Protein AF-A0A949ZM37-F1 (afdb_monomer_lite)

Radius of gyration: 21.89 Å; chains: 1; bounding box: 60×38×46 Å

pLDDT: mean 75.16, std 20.1, range [34.91, 97.81]

Structure (mmCIF, N/CA/C/O backbone):
data_AF-A0A949ZM37-F1
#
_entry.id   AF-A0A949ZM37-F1
#
loop_
_atom_site.group_PDB
_atom_site.id
_atom_site.type_symbol
_atom_site.label_atom_id
_atom_site.label_alt_id
_atom_site.label_comp_id
_atom_site.label_asym_id
_atom_site.label_entity_id
_atom_site.label_seq_id
_atom_site.pdbx_PDB_ins_code
_atom_site.Cartn_x
_atom_site.Cartn_y
_atom_site.Cartn_z
_atom_site.occupancy
_atom_site.B_iso_or_equiv
_atom_site.auth_seq_id
_atom_site.auth_comp_id
_atom_site.auth_asym_id
_atom_site.auth_atom_id
_atom_site.pdbx_PDB_model_num
ATOM 1 N N . MET A 1 1 ? 41.691 -1.500 16.049 1.00 45.03 1 MET A N 1
ATOM 2 C CA . MET A 1 1 ? 40.655 -1.442 17.100 1.00 45.03 1 MET A CA 1
ATOM 3 C C . MET A 1 1 ? 39.467 -2.230 16.579 1.00 45.03 1 MET A C 1
ATOM 5 O O . MET A 1 1 ? 38.836 -1.785 15.634 1.00 45.03 1 MET A O 1
ATOM 9 N N . THR A 1 2 ? 39.267 -3.454 17.059 1.00 44.00 2 THR A N 1
ATOM 10 C CA . THR A 1 2 ? 38.185 -4.349 16.618 1.00 44.00 2 THR A CA 1
ATOM 11 C C . THR A 1 2 ? 36.980 -4.172 17.536 1.00 44.00 2 THR A C 1
ATOM 13 O O . THR A 1 2 ? 37.144 -4.187 18.755 1.00 44.00 2 THR A O 1
ATOM 16 N N . ASN A 1 3 ? 35.795 -3.984 16.958 1.00 34.91 3 ASN A N 1
ATOM 17 C CA . ASN A 1 3 ? 34.543 -3.859 17.705 1.00 34.91 3 ASN A CA 1
ATOM 18 C C . ASN A 1 3 ? 34.213 -5.198 18.400 1.00 34.91 3 ASN A C 1
ATOM 20 O O . ASN A 1 3 ? 34.408 -6.246 17.777 1.00 34.91 3 ASN A O 1
ATOM 24 N N . PRO A 1 4 ? 33.738 -5.208 19.659 1.00 43.81 4 PRO A N 1
ATOM 25 C CA . PRO A 1 4 ? 33.317 -6.442 20.315 1.00 43.81 4 PRO A CA 1
ATOM 26 C C . PRO A 1 4 ? 32.015 -6.985 19.690 1.00 43.81 4 PRO A C 1
ATOM 28 O O . PRO 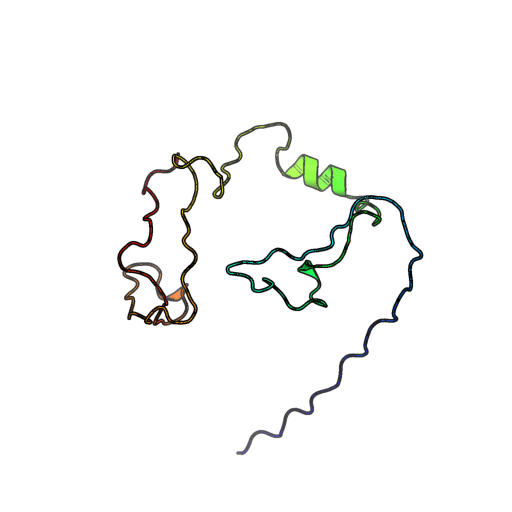A 1 4 ? 31.241 -6.214 19.117 1.00 43.81 4 PRO A O 1
ATOM 31 N N . PRO A 1 5 ? 31.753 -8.302 19.786 1.00 49.56 5 PRO A N 1
ATOM 32 C CA . PRO A 1 5 ? 30.535 -8.900 19.255 1.00 49.56 5 PRO A CA 1
ATOM 33 C C . PRO A 1 5 ? 29.314 -8.474 20.082 1.00 49.56 5 PRO A C 1
ATOM 35 O O . PRO A 1 5 ? 29.349 -8.475 21.313 1.00 49.56 5 PRO A O 1
ATOM 38 N N . VAL A 1 6 ? 28.221 -8.138 19.395 1.00 52.59 6 VAL A N 1
ATOM 39 C CA . VAL A 1 6 ? 26.914 -7.897 20.017 1.00 52.59 6 VAL A CA 1
ATOM 40 C C . VAL A 1 6 ? 26.341 -9.245 20.454 1.00 52.59 6 VAL A C 1
ATOM 42 O O . VAL A 1 6 ? 26.094 -10.121 19.627 1.00 52.59 6 VAL A O 1
ATOM 45 N N . VAL A 1 7 ? 26.143 -9.424 21.759 1.00 44.28 7 VAL A N 1
ATOM 46 C CA . VAL A 1 7 ? 25.413 -10.567 22.318 1.00 44.28 7 VAL A CA 1
ATOM 47 C C . VAL A 1 7 ? 23.923 -10.320 22.092 1.00 44.28 7 VAL A C 1
ATOM 49 O O . VAL A 1 7 ? 23.360 -9.386 22.656 1.00 44.28 7 VAL A O 1
ATOM 52 N N . ALA A 1 8 ? 23.283 -11.143 21.262 1.00 44.81 8 ALA A N 1
ATOM 53 C CA . ALA A 1 8 ? 21.836 -11.120 21.095 1.00 44.81 8 ALA A CA 1
ATOM 54 C C . ALA A 1 8 ? 21.168 -11.649 22.375 1.00 44.81 8 ALA A C 1
ATOM 56 O O . ALA A 1 8 ? 21.245 -12.837 22.684 1.00 44.81 8 ALA A O 1
ATOM 57 N N . THR A 1 9 ? 20.523 -10.770 23.139 1.00 39.34 9 THR A N 1
ATOM 58 C CA . THR A 1 9 ? 19.632 -11.172 24.230 1.00 39.34 9 THR A CA 1
ATOM 59 C C . THR A 1 9 ? 18.300 -11.605 23.628 1.00 39.34 9 THR A C 1
ATOM 61 O O . THR A 1 9 ? 17.617 -10.797 23.000 1.00 39.34 9 THR A O 1
ATOM 64 N N . SER A 1 10 ? 17.928 -12.873 23.794 1.00 40.78 10 SER A N 1
ATOM 65 C CA . SER A 1 10 ? 16.618 -13.382 23.385 1.00 40.78 10 SER A CA 1
ATOM 66 C C . SER A 1 10 ? 15.507 -12.660 24.151 1.00 40.78 10 SER A C 1
ATOM 68 O O . SER A 1 10 ? 15.474 -12.716 25.382 1.00 40.78 10 SER A O 1
ATOM 70 N N . SER A 1 11 ? 14.605 -12.001 23.425 1.00 49.94 11 SER A N 1
ATOM 71 C CA . SER A 1 11 ? 13.374 -11.438 23.986 1.00 49.94 11 SER A CA 1
ATOM 72 C C . SER A 1 11 ? 12.474 -12.576 24.497 1.00 49.94 11 SER A C 1
ATOM 74 O O . SER A 1 11 ? 12.348 -13.584 23.795 1.00 49.94 11 SER A O 1
ATOM 76 N N . PRO A 1 12 ? 11.875 -12.484 25.698 1.00 39.69 12 PRO A N 1
ATOM 77 C CA . PRO A 1 12 ? 10.983 -13.527 26.192 1.00 39.69 12 PRO A CA 1
ATOM 78 C C . PRO A 1 12 ? 9.695 -13.580 25.358 1.00 39.69 12 PRO A C 1
ATOM 80 O O . PRO A 1 12 ? 9.062 -12.552 25.121 1.00 39.69 12 PRO A O 1
ATOM 83 N N . SER A 1 13 ? 9.294 -14.783 24.934 1.00 38.00 13 SER A N 1
ATOM 84 C CA . SER A 1 13 ? 7.991 -14.999 24.296 1.00 38.00 13 SER A CA 1
ATOM 85 C C . SER A 1 13 ? 6.856 -14.642 25.264 1.00 38.00 13 SER A C 1
ATOM 87 O O . SER A 1 13 ? 6.892 -15.081 26.419 1.00 38.00 13 SER A O 1
ATOM 89 N N . PRO A 1 14 ? 5.835 -13.888 24.819 1.00 42.12 14 PRO A N 1
ATOM 90 C CA . PRO A 1 14 ? 4.638 -13.663 25.616 1.00 42.12 14 PRO A CA 1
ATOM 91 C C . PRO A 1 14 ? 3.874 -14.984 25.835 1.00 42.12 14 PRO A C 1
ATOM 93 O O . PRO A 1 14 ? 3.989 -15.913 25.029 1.00 42.12 14 PRO A O 1
ATOM 96 N N . PRO A 1 15 ? 3.111 -15.106 26.936 1.00 37.66 15 PRO A N 1
ATOM 97 C CA . PRO A 1 15 ? 2.351 -16.313 27.227 1.00 37.66 15 PRO A CA 1
ATOM 98 C C . PRO A 1 15 ? 1.228 -16.515 26.202 1.00 37.66 15 PRO A C 1
ATOM 100 O O . PRO A 1 15 ? 0.505 -15.581 25.864 1.00 37.66 15 PRO A O 1
ATOM 103 N N . LEU A 1 16 ? 1.059 -17.758 25.745 1.00 37.78 16 LEU A N 1
ATOM 104 C CA . LEU A 1 16 ? -0.058 -18.164 24.893 1.00 37.78 16 LEU A CA 1
ATOM 105 C C . LEU A 1 16 ? -1.362 -18.119 25.701 1.00 37.78 16 LEU A C 1
ATOM 107 O O . LEU A 1 16 ? -1.562 -18.934 26.603 1.00 37.78 16 LEU A O 1
ATOM 111 N N . ILE A 1 17 ? -2.259 -17.191 25.370 1.00 39.75 17 ILE A N 1
ATOM 112 C CA . ILE A 1 17 ? -3.643 -17.227 25.848 1.00 39.75 17 ILE A CA 1
ATOM 113 C C . ILE A 1 17 ? -4.428 -18.144 24.905 1.00 39.75 17 ILE A C 1
ATOM 115 O O . ILE A 1 17 ? -4.628 -17.829 23.737 1.00 39.75 17 ILE A O 1
ATOM 119 N N . VAL A 1 18 ? -4.860 -19.301 25.409 1.00 38.56 18 VAL A N 1
ATOM 120 C CA . VAL A 1 18 ? -5.763 -20.202 24.680 1.00 38.56 18 VAL A CA 1
ATOM 121 C C . VAL A 1 18 ? -7.196 -19.723 24.912 1.00 38.56 18 VAL A C 1
ATOM 123 O O . VAL A 1 18 ? -7.769 -19.980 25.971 1.00 38.56 18 VAL A O 1
ATOM 126 N N . LEU A 1 19 ? -7.763 -19.008 23.939 1.00 41.38 19 LEU A N 1
ATOM 127 C CA . LEU A 1 19 ? -9.184 -18.651 23.924 1.00 41.38 19 LEU A CA 1
ATOM 128 C C . LEU A 1 19 ? -9.998 -19.785 23.278 1.00 41.38 19 LEU A C 1
ATOM 130 O O . LEU A 1 19 ? -9.555 -20.421 22.321 1.00 41.38 19 LEU A O 1
ATOM 134 N N . GLY A 1 20 ? -11.158 -20.088 23.866 1.00 42.34 20 GLY A N 1
ATOM 135 C CA . GLY A 1 20 ? -12.084 -21.117 23.385 1.00 42.34 20 GLY A CA 1
ATOM 136 C C . GLY A 1 20 ? -12.739 -20.757 22.041 1.00 42.34 20 GLY A C 1
ATOM 137 O O . GLY A 1 20 ? -12.522 -19.669 21.518 1.00 42.34 20 GLY A O 1
ATOM 138 N N . PRO A 1 21 ? -13.531 -21.669 21.451 1.00 49.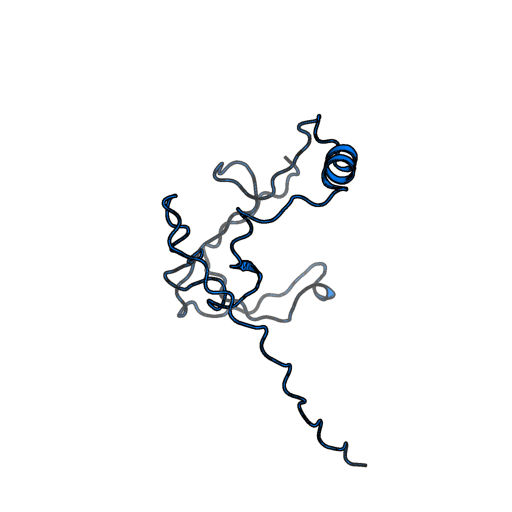06 21 PRO A N 1
ATOM 139 C CA . PRO A 1 21 ? -14.077 -21.476 20.113 1.00 49.06 21 PRO A CA 1
ATOM 140 C C . PRO A 1 21 ? -15.271 -20.511 20.136 1.00 49.06 21 PRO A C 1
ATOM 142 O O . PRO A 1 21 ? -16.370 -20.905 20.527 1.00 49.06 21 PRO A O 1
ATOM 145 N N . ASP A 1 22 ? -15.073 -19.273 19.680 1.00 44.91 22 ASP A N 1
ATOM 146 C CA . ASP A 1 22 ? -16.165 -18.322 19.446 1.00 44.91 22 ASP A CA 1
ATOM 147 C C . ASP A 1 22 ? -16.798 -18.505 18.047 1.00 44.91 22 ASP A C 1
ATOM 149 O O . ASP A 1 22 ? -16.088 -18.668 17.048 1.00 44.91 22 ASP A O 1
ATOM 153 N N . PRO A 1 23 ? -18.143 -18.486 17.927 1.00 45.66 23 PRO A N 1
ATOM 154 C CA . PRO A 1 23 ? -18.862 -18.796 16.695 1.00 45.66 23 PRO A CA 1
ATOM 155 C C . PRO A 1 23 ? -19.222 -17.530 15.901 1.00 45.66 23 PRO A C 1
ATOM 157 O O . PRO A 1 23 ? -20.395 -17.286 15.619 1.00 45.66 23 PRO A O 1
ATOM 160 N N . ILE A 1 24 ? -18.232 -16.718 15.515 1.00 44.72 24 ILE A N 1
ATOM 161 C CA . ILE A 1 24 ? -18.447 -15.611 14.570 1.00 44.72 24 ILE A CA 1
ATOM 162 C C . ILE A 1 24 ? -17.305 -15.575 13.550 1.00 44.72 24 ILE A C 1
ATOM 164 O O . ILE A 1 24 ? -16.216 -15.094 13.820 1.00 44.72 24 ILE A O 1
ATOM 168 N N . GLY A 1 25 ? -17.576 -16.143 12.373 1.00 39.94 25 GLY A N 1
ATOM 169 C CA . GLY A 1 25 ? -16.968 -15.781 11.089 1.00 39.94 25 GLY A CA 1
ATOM 170 C C . GLY A 1 25 ? -15.473 -15.465 11.064 1.00 39.94 25 GLY A C 1
ATOM 171 O O . GLY A 1 25 ? -15.099 -14.325 10.840 1.00 39.94 25 GLY A O 1
ATOM 172 N N . ALA A 1 26 ? -14.640 -16.493 11.196 1.00 43.03 26 ALA A N 1
ATOM 173 C CA . ALA A 1 26 ? -13.377 -16.650 10.484 1.00 43.03 26 ALA A CA 1
ATOM 174 C C . ALA A 1 26 ? -12.732 -15.383 9.858 1.00 43.03 26 ALA A C 1
ATOM 176 O O . ALA A 1 26 ? -12.805 -15.192 8.642 1.00 43.03 26 ALA A O 1
ATOM 177 N N . PHE A 1 27 ? -11.926 -14.639 10.620 1.00 49.81 27 PHE A N 1
ATOM 178 C CA . PHE A 1 27 ? -10.749 -13.954 10.059 1.00 49.81 27 PHE A CA 1
ATOM 179 C C . PHE A 1 27 ? -9.671 -15.008 9.709 1.00 49.81 27 PHE A C 1
ATOM 181 O O . PHE A 1 27 ? -8.548 -14.993 10.195 1.00 49.81 27 PHE A O 1
ATOM 188 N N . VAL A 1 28 ? -10.014 -16.023 8.905 1.00 51.78 28 VAL A N 1
ATOM 189 C CA . VAL A 1 28 ? -9.158 -17.218 8.702 1.00 51.78 28 VAL A CA 1
ATOM 190 C C . VAL A 1 28 ? -8.135 -17.025 7.582 1.00 51.78 28 VAL A C 1
ATOM 192 O O . VAL A 1 28 ? -7.417 -17.955 7.213 1.00 51.78 28 VAL A O 1
ATOM 195 N N . ARG A 1 29 ? -7.980 -15.817 7.036 1.00 58.62 29 ARG A N 1
ATOM 196 C CA . ARG A 1 29 ? -6.895 -15.593 6.083 1.00 58.62 29 ARG A CA 1
ATOM 197 C C . ARG A 1 29 ? -6.349 -14.186 6.159 1.00 58.62 29 ARG A C 1
ATOM 199 O O . ARG A 1 29 ? -7.027 -13.229 5.802 1.00 58.62 29 ARG A O 1
ATOM 206 N N . GLN A 1 30 ? -5.091 -14.116 6.582 1.00 69.88 30 GLN A N 1
ATOM 207 C CA . GLN A 1 30 ? -4.252 -12.941 6.416 1.00 69.88 30 GLN A CA 1
ATOM 208 C C . GLN A 1 30 ? -4.369 -12.428 4.978 1.00 69.88 30 GLN A C 1
ATOM 210 O O . GLN A 1 30 ? -4.429 -13.260 4.056 1.00 69.88 30 GLN A O 1
ATOM 215 N N . PRO A 1 31 ? -4.396 -11.099 4.761 1.00 77.31 31 PRO A N 1
ATOM 216 C CA . PRO A 1 31 ? -4.330 -10.544 3.423 1.00 77.31 31 PRO A CA 1
ATOM 217 C C . PRO A 1 31 ? -3.178 -11.199 2.664 1.00 77.31 31 PRO A C 1
ATOM 219 O O . PRO A 1 31 ? -2.058 -11.311 3.173 1.00 77.31 31 PRO A O 1
ATOM 222 N N . SER A 1 32 ? -3.478 -11.697 1.466 1.00 85.19 32 SER A N 1
ATOM 223 C CA . SER A 1 32 ? -2.482 -12.337 0.617 1.00 85.19 32 SER A CA 1
ATOM 224 C C . SER A 1 32 ? -2.373 -11.605 -0.706 1.00 85.19 32 SER A C 1
ATOM 226 O O . SER A 1 32 ? -3.385 -11.411 -1.378 1.00 85.19 32 SER A O 1
ATOM 228 N N . ILE A 1 33 ? -1.151 -11.269 -1.103 1.00 84.94 33 ILE A N 1
ATOM 229 C CA . ILE A 1 33 ? -0.838 -10.658 -2.395 1.00 84.94 33 ILE A CA 1
ATOM 230 C C . ILE A 1 33 ? -0.082 -11.699 -3.215 1.00 84.94 33 ILE A C 1
ATOM 232 O O . ILE A 1 33 ? 0.889 -12.289 -2.747 1.00 84.94 33 ILE A O 1
ATOM 236 N N . GLY A 1 34 ? -0.571 -11.997 -4.422 1.00 84.06 34 GLY A N 1
ATOM 237 C CA . GLY A 1 34 ? 0.049 -13.010 -5.286 1.00 84.06 34 GLY A CA 1
ATOM 238 C C . GLY A 1 34 ? 0.090 -14.423 -4.680 1.00 84.06 34 GLY A C 1
ATOM 239 O O . GLY A 1 34 ? 0.938 -15.223 -5.056 1.00 84.06 34 GLY A O 1
ATOM 240 N N . GLY A 1 35 ? -0.799 -14.731 -3.726 1.00 84.81 35 GLY A N 1
ATOM 241 C CA . GLY A 1 35 ? -0.835 -16.019 -3.020 1.00 84.81 35 GLY A CA 1
ATOM 242 C C . GLY A 1 35 ? 0.085 -16.119 -1.797 1.00 84.81 35 GLY A C 1
ATOM 243 O O . GLY A 1 35 ? 0.002 -17.112 -1.077 1.00 84.81 35 GLY A O 1
ATOM 244 N N . CYS A 1 36 ? 0.893 -15.092 -1.520 1.00 84.69 36 CYS A N 1
ATOM 245 C CA . CYS A 1 36 ? 1.747 -14.996 -0.336 1.00 84.69 36 CYS A CA 1
ATOM 246 C C . CYS A 1 36 ? 1.067 -14.159 0.752 1.00 84.69 36 CYS A C 1
ATOM 248 O O . CYS A 1 36 ? 0.484 -13.122 0.440 1.00 84.69 36 CYS A O 1
ATOM 250 N N . SER A 1 37 ? 1.155 -14.573 2.018 1.00 89.19 37 SER A N 1
ATOM 251 C CA . SER A 1 37 ? 0.748 -13.726 3.150 1.00 89.19 37 SER A CA 1
ATOM 252 C C . SER A 1 37 ? 1.590 -12.448 3.185 1.00 89.19 37 SER A C 1
ATOM 254 O O . SER A 1 37 ? 2.802 -12.519 2.987 1.00 89.19 37 SER A O 1
ATOM 256 N N . VAL A 1 38 ? 0.961 -11.298 3.448 1.00 88.44 38 VAL A N 1
ATOM 257 C CA . VAL A 1 38 ? 1.660 -9.998 3.510 1.00 88.44 38 VAL A CA 1
ATOM 258 C C . VAL A 1 38 ? 2.665 -9.947 4.668 1.00 88.44 38 VAL A C 1
ATOM 260 O O . VAL A 1 38 ? 3.776 -9.456 4.490 1.00 88.44 38 VAL A O 1
ATOM 263 N N . PHE A 1 39 ? 2.312 -10.515 5.826 1.00 89.00 39 PHE A N 1
ATOM 264 C CA . PHE A 1 39 ? 3.181 -10.609 7.002 1.00 89.00 39 PHE A CA 1
ATOM 265 C C . PHE A 1 39 ? 3.321 -12.058 7.505 1.00 89.00 39 PHE A C 1
ATOM 267 O O . PHE A 1 39 ? 2.448 -12.890 7.223 1.00 89.00 39 PHE A O 1
ATOM 274 N N . PRO A 1 40 ? 4.388 -12.378 8.275 1.00 88.88 40 PRO A N 1
ATOM 275 C CA . PRO A 1 40 ? 4.465 -13.611 9.063 1.00 88.88 40 PRO A CA 1
ATOM 276 C C . PRO A 1 40 ? 3.219 -13.800 9.928 1.00 88.88 40 PRO A C 1
ATOM 278 O O . PRO A 1 40 ? 2.628 -12.818 10.366 1.00 88.88 40 PRO A O 1
ATOM 281 N N . ALA A 1 41 ? 2.818 -15.047 10.179 1.00 87.00 41 ALA A N 1
ATOM 282 C CA . ALA A 1 41 ? 1.560 -15.342 10.869 1.00 87.00 41 ALA A CA 1
ATOM 283 C C . ALA A 1 41 ? 1.474 -14.721 12.277 1.00 87.00 41 ALA A C 1
ATOM 285 O O . ALA A 1 41 ? 0.395 -14.306 12.679 1.00 87.00 41 ALA A O 1
ATOM 286 N N . ASP A 1 42 ? 2.604 -14.617 12.973 1.00 85.50 42 ASP A N 1
ATOM 287 C CA . ASP A 1 42 ? 2.778 -14.081 14.328 1.00 85.50 42 ASP A CA 1
ATOM 288 C C . ASP A 1 42 ? 3.090 -12.573 14.371 1.00 85.50 42 ASP A C 1
ATOM 290 O O . ASP A 1 42 ? 3.455 -12.033 15.416 1.00 85.50 42 ASP A O 1
ATOM 294 N N . ASN A 1 43 ? 2.971 -11.873 13.242 1.00 91.12 43 ASN A N 1
ATOM 295 C CA . ASN A 1 43 ? 3.165 -10.431 13.195 1.00 91.12 43 ASN A CA 1
ATOM 296 C C . ASN A 1 43 ? 2.015 -9.700 13.909 1.00 91.12 43 ASN A C 1
ATOM 298 O O . ASN A 1 43 ? 0.853 -10.031 13.701 1.00 91.12 43 ASN A O 1
ATOM 302 N N . SER A 1 44 ? 2.315 -8.655 14.683 1.00 90.81 44 SER A N 1
ATOM 303 C CA . SER A 1 44 ? 1.305 -7.866 15.406 1.00 90.81 44 SER A CA 1
ATOM 304 C C . SER A 1 44 ? 0.236 -7.225 14.508 1.00 90.81 44 SER A C 1
ATOM 306 O O . SER A 1 44 ? -0.857 -6.946 14.985 1.00 90.81 44 SER A O 1
ATOM 308 N N . TRP A 1 45 ? 0.507 -7.025 13.214 1.00 88.19 45 TRP A N 1
ATOM 309 C CA . TRP A 1 45 ? -0.494 -6.571 12.236 1.00 88.19 45 TRP A CA 1
ATOM 310 C C . TRP A 1 45 ? -1.606 -7.592 11.958 1.00 88.19 45 TRP A C 1
ATOM 312 O O . TRP A 1 45 ? -2.624 -7.240 11.367 1.00 88.19 45 TRP A O 1
ATOM 322 N N . ASN A 1 46 ? -1.417 -8.838 12.388 1.00 87.94 46 ASN A N 1
ATOM 323 C CA . ASN A 1 46 ? -2.361 -9.936 12.227 1.00 87.94 46 ASN A CA 1
ATOM 324 C C . ASN A 1 46 ? -3.170 -10.221 13.504 1.00 87.94 46 ASN A C 1
ATOM 326 O O . ASN A 1 46 ? -3.968 -11.160 13.501 1.00 87.94 46 ASN A O 1
ATOM 330 N N . GLU A 1 47 ? -2.927 -9.477 14.589 1.00 89.00 47 GLU A N 1
ATOM 331 C CA . GLU A 1 47 ? -3.598 -9.669 15.876 1.00 89.00 47 GLU A CA 1
ATOM 332 C C . GLU A 1 47 ? -5.104 -9.414 15.735 1.00 89.00 47 GLU A C 1
ATOM 334 O O . GLU A 1 47 ? -5.527 -8.381 15.209 1.00 89.00 47 GLU A O 1
ATOM 339 N N . ASP A 1 48 ? -5.926 -10.343 16.227 1.00 87.75 48 ASP A N 1
ATOM 340 C CA . ASP A 1 48 ? -7.369 -10.129 16.291 1.00 87.75 48 ASP A CA 1
ATOM 341 C C . ASP A 1 48 ? -7.698 -9.175 17.442 1.00 87.75 48 ASP A C 1
ATOM 343 O O . ASP A 1 48 ? -7.615 -9.519 18.621 1.00 87.75 48 ASP A O 1
ATOM 347 N N . VAL A 1 49 ? -8.091 -7.956 17.084 1.00 90.00 49 VAL A N 1
ATOM 348 C CA . VAL A 1 49 ? -8.454 -6.907 18.042 1.00 90.00 49 VAL A CA 1
ATOM 349 C C . VAL A 1 49 ? -9.963 -6.763 18.237 1.00 90.00 49 VAL A C 1
ATOM 351 O O . VAL A 1 49 ? -10.404 -5.857 18.942 1.00 90.00 49 VAL A O 1
ATOM 354 N N . SER A 1 50 ? -10.777 -7.631 17.629 1.00 90.19 50 SER A N 1
ATOM 355 C CA . SER A 1 50 ? -12.239 -7.492 17.612 1.00 90.19 50 SER A CA 1
ATOM 356 C C . SER A 1 50 ? -12.887 -7.584 18.998 1.00 90.19 50 SER A C 1
ATOM 358 O O . SER A 1 50 ? -13.954 -7.007 19.214 1.00 90.19 50 SER A O 1
ATOM 360 N N . SER A 1 51 ? -12.232 -8.253 19.951 1.00 93.62 51 SER A N 1
ATOM 361 C CA . SER A 1 51 ? -12.688 -8.379 21.339 1.00 93.62 51 SER A CA 1
ATOM 362 C C . SER A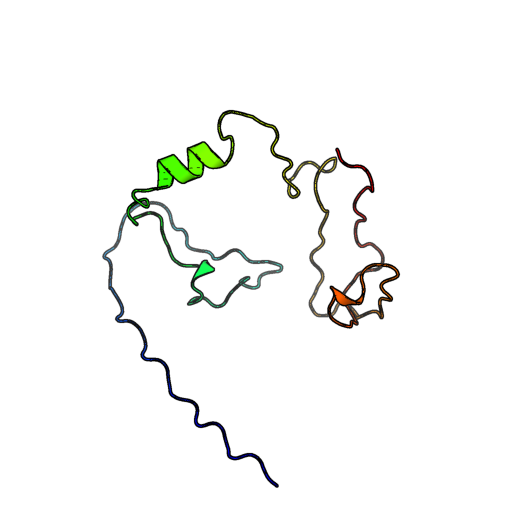 1 51 ? -11.987 -7.435 22.321 1.00 93.62 51 SER A C 1
ATOM 364 O O . SER A 1 51 ? -12.273 -7.486 23.520 1.00 93.62 51 SER A O 1
ATOM 366 N N . LEU A 1 52 ? -11.035 -6.613 21.866 1.00 93.12 52 LEU A N 1
ATOM 367 C CA . LEU A 1 52 ? -10.301 -5.716 22.757 1.00 93.12 52 LEU A CA 1
ATOM 368 C C . LEU A 1 52 ? -11.169 -4.514 23.166 1.00 93.12 52 LEU A C 1
ATOM 370 O O . LEU A 1 52 ? -11.963 -4.014 22.365 1.00 93.12 52 LEU A O 1
ATOM 374 N N . PRO A 1 53 ? -11.033 -4.017 24.411 1.00 95.50 53 PRO A N 1
ATOM 375 C CA . PRO A 1 53 ? -11.726 -2.806 24.823 1.00 95.50 53 PRO A CA 1
ATOM 376 C C . PRO A 1 53 ? -11.212 -1.607 24.020 1.00 95.50 53 PRO A C 1
ATOM 378 O O . PRO A 1 53 ? -10.007 -1.449 23.819 1.00 95.50 53 PRO A O 1
ATOM 381 N N . ALA A 1 54 ? -12.125 -0.730 23.605 1.00 95.69 54 ALA A N 1
ATOM 382 C CA . ALA A 1 54 ? -11.743 0.548 23.018 1.00 95.69 54 ALA A CA 1
ATOM 383 C C . ALA A 1 54 ? -10.932 1.384 24.025 1.00 95.69 54 ALA A C 1
ATOM 385 O O . ALA A 1 54 ? -11.230 1.383 25.223 1.00 95.69 54 ALA A O 1
ATOM 386 N N . ASP A 1 55 ? -9.936 2.129 23.535 1.00 95.81 55 ASP A N 1
ATOM 387 C CA . ASP A 1 55 ? -9.178 3.062 24.373 1.00 95.81 55 ASP A CA 1
ATOM 388 C C . ASP A 1 55 ? -10.131 4.100 25.006 1.00 95.81 55 ASP A C 1
ATOM 390 O O . ASP A 1 55 ? -10.978 4.655 24.293 1.00 95.81 55 ASP A O 1
ATOM 394 N N . PRO A 1 56 ? -10.012 4.415 26.312 1.00 97.81 56 PRO A N 1
ATOM 395 C CA . PRO A 1 56 ? -10.858 5.415 26.969 1.00 97.81 56 PRO A CA 1
ATOM 396 C C . PRO A 1 56 ? -10.853 6.801 26.298 1.00 97.81 56 PRO A C 1
ATOM 398 O O . PRO A 1 56 ? -11.819 7.551 26.434 1.00 97.81 56 PRO A O 1
ATOM 401 N N . ASN A 1 57 ? -9.797 7.144 25.555 1.00 96.94 57 ASN A N 1
ATOM 402 C CA . ASN A 1 57 ? -9.664 8.393 24.807 1.00 96.94 57 ASN A CA 1
ATOM 403 C C . ASN A 1 57 ? -10.172 8.305 23.360 1.00 96.94 57 ASN A C 1
ATOM 405 O O . ASN A 1 57 ? -10.073 9.294 22.635 1.00 96.94 57 ASN A O 1
ATOM 409 N N . SER A 1 58 ? -10.731 7.171 22.920 1.00 94.88 58 SER A N 1
ATOM 410 C CA . SER A 1 58 ? -11.185 6.962 21.535 1.00 94.88 58 SER A CA 1
ATOM 411 C C . SER A 1 58 ? -12.082 8.100 21.029 1.00 94.88 58 SER A C 1
ATOM 413 O O . SER A 1 58 ? -11.843 8.654 19.955 1.00 94.88 58 SER A O 1
ATOM 415 N N . ASN A 1 59 ? -13.036 8.550 21.851 1.00 92.69 59 ASN A N 1
ATOM 416 C CA . ASN A 1 59 ? -13.907 9.683 21.522 1.00 92.69 59 ASN A CA 1
ATOM 417 C C . ASN A 1 59 ? -13.132 10.993 21.304 1.00 92.69 59 ASN A C 1
ATOM 419 O O . ASN A 1 59 ? -13.480 11.770 20.418 1.00 92.69 59 ASN A O 1
ATOM 423 N N . THR A 1 60 ? -12.070 11.237 22.075 1.00 93.62 60 THR A N 1
ATOM 424 C CA . THR A 1 60 ? -11.196 12.409 21.915 1.00 93.62 60 THR A CA 1
ATOM 425 C C . THR A 1 60 ? -10.438 12.344 20.591 1.00 93.62 60 THR A C 1
ATOM 427 O O . THR A 1 60 ? -10.383 13.339 19.869 1.00 93.62 60 THR A O 1
ATOM 430 N N . TYR A 1 61 ? -9.906 11.173 20.226 1.00 92.56 61 TYR A N 1
ATOM 431 C CA . TYR A 1 61 ? -9.225 10.982 18.943 1.00 92.56 61 TYR A CA 1
ATOM 432 C C . TYR A 1 61 ? -10.182 11.199 17.767 1.00 92.56 61 TYR A C 1
ATOM 434 O O . TYR A 1 61 ? -9.884 11.987 16.870 1.00 92.56 61 TYR A O 1
ATOM 442 N N . ILE A 1 62 ? -11.374 10.600 17.818 1.00 88.81 62 ILE A N 1
ATOM 443 C CA . ILE A 1 62 ? -12.413 10.751 16.788 1.00 88.81 62 ILE A CA 1
ATOM 444 C C . ILE A 1 62 ? -12.876 12.212 16.665 1.00 88.81 62 ILE A C 1
ATOM 446 O O . ILE A 1 62 ? -13.100 12.705 15.556 1.00 88.81 62 ILE A O 1
ATOM 450 N N . ALA A 1 63 ? -12.997 12.937 17.778 1.00 87.88 63 ALA A N 1
ATOM 451 C CA . ALA A 1 63 ? -13.325 14.361 17.756 1.00 87.88 63 ALA A CA 1
ATOM 452 C C . ALA A 1 63 ? -12.202 15.208 17.130 1.00 87.88 63 ALA A C 1
ATOM 454 O O . ALA A 1 63 ? -12.485 16.211 16.475 1.00 87.88 63 ALA A O 1
ATOM 455 N N . SER A 1 64 ? -10.938 14.799 17.294 1.00 88.88 64 SER A N 1
ATOM 456 C CA . SER A 1 64 ? -9.777 15.533 16.775 1.00 88.88 64 SER A CA 1
ATOM 457 C C . SER A 1 64 ? -9.590 15.407 15.258 1.00 88.88 64 SER A C 1
ATOM 459 O O . SER A 1 64 ? -9.104 16.341 14.628 1.00 88.88 64 SER A O 1
ATOM 461 N N . ILE A 1 65 ? -10.041 14.304 14.650 1.00 85.12 65 ILE A N 1
ATOM 462 C CA . ILE A 1 65 ? -9.893 14.033 13.207 1.00 85.12 65 ILE A CA 1
ATOM 463 C C . ILE A 1 65 ? -11.015 14.631 12.344 1.00 85.12 65 ILE A C 1
ATOM 465 O O . ILE A 1 65 ? -11.226 14.197 11.217 1.00 85.12 65 ILE A O 1
ATOM 469 N N . ASN A 1 66 ? -11.762 15.613 12.864 1.00 77.19 66 ASN A N 1
ATOM 470 C CA . ASN A 1 66 ? -12.866 16.264 12.149 1.00 77.19 66 ASN A CA 1
ATOM 471 C C . ASN A 1 66 ? -13.875 15.257 11.551 1.00 77.19 66 ASN A C 1
ATOM 473 O O . ASN A 1 66 ? -14.380 15.441 10.446 1.00 77.19 66 ASN A O 1
ATOM 477 N N . SER A 1 67 ? -14.183 14.198 12.309 1.00 76.50 67 SER A N 1
ATOM 478 C CA . SER A 1 67 ? -14.991 13.032 11.900 1.00 76.50 67 SER A CA 1
ATOM 479 C C . SER A 1 67 ? -16.408 13.339 11.397 1.00 76.50 67 SER A C 1
ATOM 481 O O . SER A 1 67 ? -17.062 12.475 10.821 1.00 76.50 67 SER A O 1
ATOM 483 N N . SER A 1 68 ? -16.892 14.566 11.592 1.00 76.94 68 SER A N 1
ATOM 484 C CA . SER A 1 68 ? -18.184 15.037 11.079 1.00 76.94 68 SER A CA 1
ATOM 485 C C . SER A 1 68 ? -18.122 15.603 9.654 1.00 76.94 68 SER A C 1
ATOM 487 O O . SER A 1 68 ? -19.160 15.971 9.105 1.00 76.94 68 SER A O 1
ATOM 489 N N . ARG A 1 69 ? -16.933 15.697 9.041 1.00 75.81 69 ARG A N 1
ATOM 490 C CA . ARG A 1 69 ? -16.740 16.234 7.688 1.00 75.81 69 ARG A CA 1
ATOM 491 C C . ARG A 1 69 ? -16.155 15.184 6.752 1.00 75.81 69 ARG A C 1
ATOM 493 O O . ARG A 1 69 ? -15.243 14.455 7.115 1.00 75.81 69 ARG A O 1
ATOM 500 N N . GLN A 1 70 ? -16.649 15.159 5.518 1.00 67.50 70 GLN A N 1
ATOM 501 C CA . GLN A 1 70 ? -16.204 14.239 4.466 1.00 67.50 70 GLN A CA 1
ATOM 502 C C . GLN A 1 70 ? -15.136 14.871 3.555 1.00 67.50 70 GLN A C 1
ATOM 504 O O . GLN A 1 70 ? -15.191 14.721 2.343 1.00 67.50 70 GLN A O 1
ATOM 509 N N . TYR A 1 71 ? -14.162 15.586 4.126 1.00 70.69 71 TYR A N 1
ATOM 510 C CA . TYR A 1 71 ? -12.975 16.050 3.384 1.00 70.69 71 TYR A CA 1
ATOM 511 C C . TYR A 1 71 ? -11.853 15.008 3.435 1.00 70.69 71 TYR A C 1
ATOM 513 O O . TYR A 1 71 ? -10.686 15.353 3.602 1.00 70.69 71 TYR A O 1
ATOM 521 N N . LEU A 1 72 ? -12.219 13.727 3.407 1.00 70.94 72 LEU A N 1
ATOM 522 C CA . LEU A 1 72 ? -11.240 12.655 3.381 1.00 70.94 72 LEU A CA 1
ATOM 523 C C . LEU A 1 72 ? -10.850 12.405 1.935 1.00 70.94 72 LEU A C 1
ATOM 525 O O . LEU A 1 72 ? -11.707 12.155 1.088 1.00 70.94 72 LEU A O 1
ATOM 529 N N . HIS A 1 73 ? -9.549 12.480 1.699 1.00 69.12 73 HIS A N 1
ATOM 530 C CA . HIS A 1 73 ? -8.912 12.118 0.451 1.00 69.12 73 HIS A CA 1
ATOM 531 C C . HIS A 1 73 ? -8.349 10.705 0.647 1.00 69.12 73 HIS A C 1
ATOM 533 O O . HIS A 1 73 ? -7.332 10.522 1.310 1.00 69.12 73 HIS A O 1
ATOM 539 N N . ALA A 1 74 ? -9.098 9.683 0.232 1.00 63.28 74 ALA A N 1
ATOM 540 C CA . ALA A 1 74 ? -8.609 8.314 0.303 1.00 63.28 74 ALA A CA 1
ATOM 541 C C . ALA A 1 74 ? -7.629 8.042 -0.851 1.00 63.28 74 ALA A C 1
ATOM 543 O O . ALA A 1 74 ? -8.046 7.661 -1.935 1.00 63.28 74 ALA A O 1
ATOM 544 N N . ASP A 1 75 ? -6.323 8.118 -0.600 1.00 63.97 75 ASP A N 1
ATOM 545 C CA . ASP A 1 75 ? -5.280 7.805 -1.600 1.00 63.97 75 ASP A CA 1
ATOM 546 C C . ASP A 1 75 ? -5.307 6.343 -2.119 1.00 63.97 75 ASP A C 1
ATOM 548 O O . ASP A 1 75 ? -4.468 5.927 -2.919 1.00 63.97 75 ASP A O 1
ATOM 552 N N . PHE A 1 76 ? -6.285 5.544 -1.682 1.00 62.25 76 PHE A N 1
ATOM 553 C CA . PHE A 1 76 ? -6.568 4.185 -2.118 1.00 62.25 76 PHE A CA 1
ATOM 554 C C . PHE A 1 76 ? -8.073 3.997 -2.387 1.00 62.25 76 PHE A C 1
ATOM 556 O O . PHE A 1 76 ? -8.924 4.431 -1.609 1.00 62.25 76 PHE A O 1
ATOM 563 N N . GLY A 1 77 ? -8.426 3.278 -3.455 1.00 59.09 77 GLY A N 1
ATOM 564 C CA . GLY A 1 77 ? -9.823 3.009 -3.802 1.00 59.09 77 GLY A CA 1
ATOM 565 C C . GLY A 1 77 ? -9.986 2.062 -4.991 1.00 59.09 77 GLY A C 1
ATOM 566 O O . GLY A 1 77 ? -9.042 1.799 -5.729 1.00 59.09 77 GLY A O 1
ATOM 567 N N . SER A 1 78 ? -11.192 1.512 -5.169 1.00 52.50 78 SER A N 1
ATOM 568 C CA . SER A 1 78 ? -11.553 0.715 -6.357 1.00 52.50 78 SER A CA 1
ATOM 569 C C . SER A 1 78 ? -12.059 1.569 -7.522 1.00 52.50 78 SER A C 1
ATOM 571 O O . SER A 1 78 ? -12.354 1.033 -8.589 1.00 52.50 78 SER A O 1
ATOM 573 N N . ASP A 1 79 ? -12.216 2.874 -7.298 1.00 62.22 79 ASP A N 1
ATOM 574 C CA . ASP A 1 79 ? -12.557 3.829 -8.339 1.00 62.22 79 ASP A CA 1
ATOM 575 C C . ASP A 1 79 ? -11.301 4.126 -9.176 1.00 62.22 79 ASP A C 1
ATOM 577 O O . ASP A 1 79 ? -10.345 4.686 -8.653 1.00 62.22 79 ASP A O 1
ATOM 581 N N . PRO A 1 80 ? -11.264 3.774 -10.471 1.00 61.50 80 PRO A N 1
ATOM 582 C CA . PRO A 1 80 ? -10.103 4.038 -11.316 1.00 61.50 80 PRO A CA 1
ATOM 583 C C . PRO A 1 80 ? -9.880 5.532 -11.598 1.00 61.50 80 PRO A C 1
ATOM 585 O O . PRO A 1 80 ? -8.873 5.879 -12.212 1.00 61.50 80 PRO A O 1
ATOM 588 N N . SER A 1 81 ? -10.812 6.408 -11.209 1.00 63.34 81 SER A N 1
ATOM 589 C CA . SER A 1 81 ? -10.654 7.861 -11.300 1.00 63.3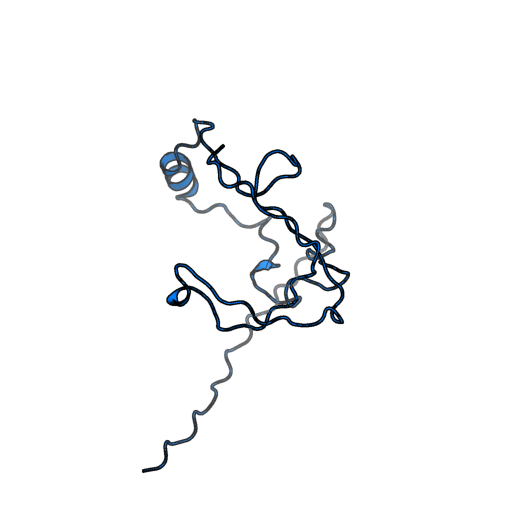4 81 SER A CA 1
ATOM 590 C C . SER A 1 81 ? -9.965 8.478 -10.081 1.00 63.34 81 SER A C 1
ATOM 592 O O . SER A 1 81 ? -9.725 9.684 -10.086 1.00 63.34 81 SER A O 1
ATOM 594 N N . TYR A 1 82 ? -9.643 7.680 -9.053 1.00 64.06 82 TYR A N 1
ATOM 595 C CA . TYR A 1 82 ? -9.161 8.197 -7.779 1.00 64.06 82 TYR A CA 1
ATOM 596 C C . TYR A 1 82 ? -8.228 7.227 -7.019 1.00 64.06 82 TYR A C 1
ATOM 598 O O . TYR A 1 82 ? -8.509 6.035 -6.907 1.00 64.06 82 TYR A O 1
ATOM 606 N N . GLY A 1 83 ? -7.133 7.753 -6.456 1.00 72.81 83 GLY A N 1
ATOM 607 C CA . GLY A 1 83 ? -6.134 6.999 -5.684 1.00 72.81 83 GLY A CA 1
ATOM 608 C C . GLY A 1 83 ? -4.916 6.517 -6.487 1.00 72.81 83 GLY A C 1
ATOM 609 O O . GLY A 1 83 ? -4.879 6.582 -7.717 1.00 72.81 83 GLY A O 1
ATOM 610 N N . ILE A 1 84 ? -3.901 6.019 -5.773 1.00 78.12 84 ILE A N 1
ATOM 611 C CA . ILE A 1 84 ? -2.627 5.567 -6.347 1.00 78.12 84 ILE A CA 1
ATOM 612 C C . ILE A 1 84 ? -2.807 4.160 -6.944 1.00 78.12 84 ILE A C 1
ATOM 614 O O . ILE A 1 84 ? -3.109 3.210 -6.210 1.00 78.12 84 ILE A O 1
ATOM 618 N N . PRO A 1 85 ? -2.616 3.965 -8.262 1.00 80.38 85 PRO A N 1
ATOM 619 C CA . PRO A 1 85 ? -2.808 2.659 -8.869 1.00 80.38 85 PRO A CA 1
ATOM 620 C C . PRO A 1 85 ? -1.659 1.704 -8.520 1.00 80.38 85 PRO A C 1
ATOM 622 O O . PRO A 1 85 ? -0.499 2.099 -8.418 1.00 80.38 85 PRO A O 1
ATOM 625 N N . TYR A 1 86 ? -1.966 0.409 -8.406 1.00 84.31 86 TYR A N 1
ATOM 626 C CA . TYR A 1 86 ? -0.971 -0.634 -8.148 1.00 84.31 86 TYR A CA 1
ATOM 627 C C . TYR A 1 86 ? -1.119 -1.818 -9.109 1.00 84.31 86 TYR A C 1
ATOM 629 O O . TYR A 1 86 ? -2.176 -2.050 -9.698 1.00 84.31 86 TYR A O 1
ATOM 637 N N . VAL A 1 87 ? -0.047 -2.599 -9.257 1.00 87.88 87 VAL A N 1
ATOM 638 C CA . VAL A 1 87 ? -0.034 -3.855 -10.016 1.00 87.88 87 VAL A CA 1
ATOM 639 C C . VAL A 1 87 ? 0.764 -4.912 -9.261 1.00 87.88 87 VAL A C 1
ATOM 641 O O . VAL A 1 87 ? 1.826 -4.631 -8.709 1.00 87.88 87 VAL A O 1
ATOM 644 N N . VAL A 1 88 ? 0.256 -6.144 -9.241 1.00 89.38 88 VAL A N 1
ATOM 645 C CA . VAL A 1 88 ? 0.970 -7.298 -8.681 1.00 89.38 88 VAL A CA 1
ATOM 646 C C . VAL A 1 88 ? 1.748 -7.979 -9.801 1.00 89.38 88 VAL A C 1
ATOM 648 O O . VAL A 1 88 ? 1.166 -8.391 -10.804 1.00 89.38 88 VAL A O 1
ATOM 651 N N . VAL A 1 89 ? 3.060 -8.115 -9.623 1.00 91.75 89 VAL A N 1
ATOM 652 C CA . VAL A 1 89 ? 3.965 -8.780 -10.572 1.00 91.75 89 VAL A CA 1
ATOM 653 C C . VAL A 1 89 ? 4.441 -10.128 -10.021 1.00 91.75 89 VAL A C 1
ATOM 655 O O . VAL A 1 89 ? 4.489 -10.305 -8.801 1.00 91.75 89 VAL A O 1
ATOM 658 N N . PRO A 1 90 ? 4.799 -11.108 -10.874 1.00 91.62 90 PRO A N 1
ATOM 659 C CA . PRO A 1 90 ? 5.424 -12.336 -10.395 1.00 91.62 90 PRO A CA 1
ATOM 660 C C . PRO A 1 90 ? 6.798 -12.037 -9.780 1.00 91.62 90 PRO A C 1
ATOM 662 O O . PRO A 1 90 ? 7.486 -11.112 -10.204 1.00 91.62 90 PRO A O 1
ATOM 665 N N . GLY A 1 91 ? 7.260 -12.885 -8.855 1.00 90.06 91 GLY A N 1
ATOM 666 C CA . GLY A 1 91 ? 8.604 -12.759 -8.265 1.00 90.06 91 GLY A CA 1
ATOM 667 C C . GLY A 1 91 ? 9.757 -12.870 -9.278 1.00 90.06 91 GLY A C 1
ATOM 668 O O . GLY A 1 91 ? 10.893 -12.543 -8.958 1.00 90.06 91 GLY A O 1
ATOM 669 N N . SER A 1 92 ? 9.470 -13.309 -10.507 1.00 94.31 92 SER A N 1
ATOM 670 C CA . SER A 1 92 ? 10.405 -13.339 -11.634 1.00 94.31 92 SER A CA 1
ATOM 671 C C . SER A 1 92 ? 10.464 -12.031 -12.433 1.00 94.31 92 SER A C 1
ATOM 673 O O . SER A 1 92 ? 11.148 -11.994 -13.455 1.00 94.31 92 SER A O 1
ATOM 675 N N . GLN A 1 93 ? 9.723 -10.988 -12.040 1.00 96.50 93 GLN A N 1
ATOM 676 C CA . GLN A 1 93 ? 9.768 -9.680 -12.692 1.00 96.50 93 GLN A CA 1
ATOM 677 C C . GLN A 1 93 ? 11.201 -9.127 -12.648 1.00 96.50 93 GLN A C 1
ATOM 679 O O . GLN A 1 93 ? 11.759 -8.968 -11.559 1.00 96.50 93 GLN A O 1
ATOM 684 N N . PRO A 1 94 ? 11.811 -8.818 -13.808 1.00 97.06 94 PRO A N 1
ATOM 685 C CA . PRO A 1 94 ? 13.134 -8.222 -13.837 1.00 97.06 94 PRO A CA 1
ATOM 686 C C . PRO A 1 94 ? 13.177 -6.896 -13.085 1.00 97.06 94 PRO A C 1
ATOM 688 O O . PRO A 1 94 ? 12.282 -6.056 -13.212 1.00 97.06 94 PRO A O 1
ATOM 691 N N . PHE A 1 95 ? 14.260 -6.717 -12.340 1.00 96.88 95 PHE A N 1
ATOM 692 C CA . PHE A 1 95 ? 14.576 -5.474 -11.663 1.00 96.88 95 PHE A CA 1
ATOM 693 C C . PHE A 1 95 ? 15.147 -4.480 -12.676 1.00 96.88 95 PHE A C 1
ATOM 695 O O . PHE A 1 95 ? 16.024 -4.830 -13.468 1.00 96.88 95 PHE A O 1
ATOM 702 N N . VAL A 1 96 ? 14.666 -3.239 -12.639 1.00 96.44 96 VAL A N 1
ATOM 703 C CA . VAL A 1 96 ? 15.128 -2.152 -13.507 1.00 96.44 96 VAL A CA 1
ATOM 704 C C . VAL A 1 96 ? 15.760 -1.032 -12.679 1.00 96.44 96 VAL A C 1
ATOM 706 O O . VAL A 1 96 ? 15.279 -0.735 -11.579 1.00 96.44 96 VAL A O 1
ATOM 709 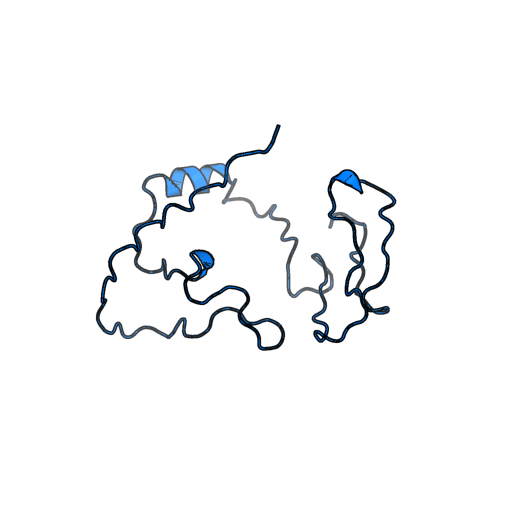N N . PRO A 1 97 ? 16.853 -0.411 -13.158 1.00 95.69 97 PRO A N 1
ATOM 710 C CA . PRO A 1 97 ? 17.407 0.765 -12.506 1.00 95.69 97 PRO A CA 1
ATOM 711 C C . PRO A 1 97 ? 16.419 1.927 -12.636 1.00 95.69 97 PRO A C 1
ATOM 713 O O . PRO A 1 97 ? 15.947 2.225 -13.731 1.00 95.69 97 PRO A O 1
ATOM 716 N N . ILE A 1 98 ? 16.132 2.587 -11.517 1.00 92.88 98 ILE A N 1
ATOM 717 C CA . ILE A 1 98 ? 15.295 3.786 -11.467 1.00 92.88 98 ILE A CA 1
ATOM 718 C C . ILE A 1 98 ? 16.147 4.935 -10.949 1.00 92.88 98 ILE A C 1
ATOM 720 O O . ILE A 1 98 ? 16.860 4.796 -9.956 1.00 92.88 98 ILE A O 1
ATOM 724 N N . THR A 1 99 ? 16.083 6.066 -11.644 1.00 92.12 99 THR A N 1
ATOM 725 C CA . THR A 1 99 ? 16.703 7.316 -11.211 1.00 92.12 99 THR A CA 1
ATOM 726 C C . THR A 1 99 ? 15.606 8.243 -10.718 1.00 92.12 99 THR A C 1
ATOM 728 O O . THR A 1 99 ? 14.792 8.712 -11.510 1.00 92.12 99 THR A O 1
ATOM 731 N N . PHE A 1 100 ? 15.597 8.514 -9.417 1.00 92.38 100 PHE A N 1
ATOM 732 C CA . PHE A 1 100 ? 14.731 9.535 -8.842 1.00 92.38 100 PHE A CA 1
ATOM 733 C C . PHE A 1 100 ? 15.237 10.919 -9.253 1.00 92.38 100 PHE A C 1
ATOM 735 O O . PHE A 1 100 ? 16.388 11.273 -9.000 1.00 92.38 100 PHE A O 1
ATOM 742 N N . THR A 1 101 ? 14.385 11.697 -9.919 1.00 92.38 101 THR A N 1
ATOM 743 C CA . THR A 1 101 ? 14.700 13.072 -10.342 1.00 92.38 101 THR A CA 1
ATOM 744 C C . THR A 1 101 ? 14.310 14.118 -9.299 1.00 92.38 101 THR A C 1
ATOM 746 O O . THR A 1 101 ? 14.756 15.258 -9.387 1.00 92.38 101 THR A O 1
ATOM 749 N N . ALA A 1 102 ? 13.488 13.736 -8.321 1.00 91.06 102 ALA A N 1
ATOM 750 C CA . ALA A 1 102 ? 13.088 14.537 -7.171 1.00 91.06 102 ALA A CA 1
ATOM 751 C C . ALA A 1 102 ? 13.091 13.644 -5.920 1.00 91.06 102 ALA A C 1
ATOM 753 O O . ALA A 1 102 ? 12.751 12.467 -6.031 1.00 91.06 102 ALA A O 1
ATOM 754 N N . TYR A 1 103 ? 13.501 14.201 -4.774 1.00 90.75 103 TYR A N 1
ATOM 755 C CA . TYR A 1 103 ? 13.462 13.552 -3.449 1.00 90.75 103 TYR A CA 1
ATOM 756 C C . TYR A 1 103 ? 14.094 12.147 -3.391 1.00 90.75 103 TYR A C 1
ATOM 758 O O . TYR A 1 103 ? 13.625 11.255 -2.691 1.00 90.75 103 TYR A O 1
ATOM 766 N N . GLY A 1 104 ? 15.172 11.920 -4.151 1.00 91.19 104 GLY A N 1
ATOM 767 C CA . GLY A 1 104 ? 15.848 10.617 -4.175 1.00 91.19 104 GLY A CA 1
ATOM 768 C C . GLY A 1 104 ? 16.495 10.230 -2.842 1.00 91.19 104 GLY A C 1
ATOM 769 O O . GLY A 1 104 ? 16.778 9.059 -2.627 1.00 91.19 104 GLY A O 1
ATOM 770 N N . ASP A 1 105 ? 16.721 11.197 -1.955 1.00 94.00 105 ASP A N 1
ATOM 771 C CA . ASP A 1 105 ? 17.196 11.015 -0.584 1.00 94.00 105 ASP A CA 1
ATOM 772 C C . ASP A 1 105 ? 16.113 10.509 0.383 1.00 94.00 105 ASP A C 1
ATOM 774 O O . ASP A 1 105 ? 16.449 10.002 1.451 1.00 94.00 105 ASP A O 1
ATOM 778 N N . GLU A 1 106 ? 14.838 10.575 -0.007 1.00 95.00 106 GLU A N 1
ATOM 779 C CA . GLU A 1 106 ? 13.710 9.981 0.724 1.00 95.00 106 GLU A CA 1
ATOM 780 C C . GLU A 1 106 ? 13.388 8.551 0.251 1.00 95.00 106 GLU A C 1
ATOM 782 O O . GLU A 1 106 ? 12.435 7.935 0.723 1.00 95.00 106 GLU A O 1
ATOM 787 N N . SER A 1 107 ? 14.167 8.013 -0.694 1.00 92.38 107 SER A N 1
ATOM 788 C CA . SER A 1 107 ? 13.949 6.697 -1.299 1.00 92.38 107 SER A CA 1
ATOM 789 C C . SER A 1 107 ? 15.149 5.777 -1.104 1.00 92.38 107 SER A C 1
ATOM 791 O O . SER A 1 107 ? 16.303 6.203 -1.169 1.00 92.38 107 SER A O 1
ATOM 793 N N . ASP A 1 108 ? 14.885 4.480 -0.950 1.00 93.00 108 ASP A N 1
ATOM 794 C CA . ASP A 1 108 ? 15.954 3.488 -1.001 1.00 93.00 108 ASP A CA 1
ATOM 795 C C . ASP A 1 108 ? 16.581 3.451 -2.411 1.00 93.00 108 ASP A C 1
ATOM 797 O O . ASP A 1 108 ? 15.895 3.612 -3.430 1.00 93.00 108 ASP A O 1
ATOM 801 N N . PRO A 1 109 ? 17.896 3.227 -2.540 1.00 90.31 109 PRO A N 1
ATOM 802 C CA . PRO A 1 109 ? 18.487 2.977 -3.844 1.00 90.31 109 PRO A CA 1
ATOM 803 C C . PRO A 1 109 ? 17.890 1.707 -4.467 1.00 90.31 109 PRO A C 1
ATOM 805 O O . PRO A 1 109 ? 17.836 0.657 -3.829 1.00 90.31 109 PRO A O 1
ATOM 808 N N . GLY A 1 110 ? 17.462 1.799 -5.729 1.00 90.44 110 GLY A N 1
ATOM 809 C CA . GLY A 1 110 ? 16.988 0.645 -6.495 1.00 90.44 110 GLY A CA 1
ATOM 810 C C . GLY A 1 110 ? 18.089 -0.396 -6.779 1.00 90.44 110 GLY A C 1
ATOM 811 O O . GLY A 1 110 ? 19.207 -0.303 -6.264 1.00 90.44 110 GLY A O 1
ATOM 812 N N . PRO A 1 111 ? 17.831 -1.373 -7.669 1.00 95.06 111 PRO A N 1
ATOM 813 C CA . PRO A 1 111 ? 16.751 -1.416 -8.662 1.00 95.06 111 PRO A CA 1
ATOM 814 C C . PRO A 1 111 ? 15.403 -1.913 -8.110 1.00 95.06 111 PRO A C 1
ATOM 816 O O . PRO A 1 111 ? 15.336 -2.430 -7.000 1.00 95.06 111 PRO A O 1
ATOM 819 N N . TYR A 1 112 ? 14.337 -1.796 -8.910 1.00 95.31 112 TYR A N 1
ATOM 820 C CA . TYR A 1 112 ? 12.962 -2.135 -8.513 1.00 95.31 112 TYR A CA 1
ATOM 821 C C . TYR A 1 112 ? 12.267 -3.067 -9.517 1.00 95.31 112 TYR A C 1
ATOM 823 O O . TYR A 1 112 ? 12.551 -2.974 -10.714 1.00 95.31 112 TYR A O 1
ATOM 831 N N . PRO A 1 113 ? 11.316 -3.921 -9.090 1.00 95.12 113 PRO A N 1
ATOM 832 C CA . PRO A 1 113 ? 10.567 -4.814 -9.976 1.00 95.12 113 PRO A CA 1
ATOM 833 C C . PRO A 1 113 ? 9.406 -4.086 -10.687 1.00 95.12 113 PRO A C 1
ATOM 835 O O . PRO A 1 113 ? 8.256 -4.514 -10.616 1.00 95.12 113 PRO A O 1
ATOM 838 N N . ILE A 1 114 ? 9.685 -2.967 -11.363 1.00 95.19 114 ILE A N 1
ATOM 839 C CA . ILE A 1 114 ? 8.667 -2.171 -12.068 1.00 95.19 114 ILE A CA 1
ATOM 840 C C . ILE A 1 114 ? 8.445 -2.748 -13.476 1.00 95.19 114 ILE A C 1
ATOM 842 O O . ILE A 1 114 ? 9.392 -2.789 -14.270 1.00 95.19 114 ILE A O 1
ATOM 846 N N . PRO A 1 115 ? 7.224 -3.195 -13.826 1.00 94.69 115 PRO A N 1
ATOM 847 C CA . PRO A 1 115 ? 6.936 -3.678 -15.168 1.00 94.69 115 PRO A CA 1
ATOM 848 C C . PRO A 1 115 ? 6.800 -2.501 -16.157 1.00 94.69 115 PRO A C 1
ATOM 850 O O . PRO A 1 115 ? 6.359 -1.421 -15.765 1.00 94.69 115 PRO A O 1
ATOM 853 N N . PRO A 1 116 ? 7.098 -2.680 -17.459 1.00 93.75 116 PRO A N 1
ATOM 854 C CA . PRO A 1 116 ? 6.975 -1.604 -18.455 1.00 93.75 116 PRO A CA 1
ATOM 855 C C . PRO A 1 116 ? 5.562 -1.020 -18.604 1.00 93.75 116 PRO A C 1
ATOM 857 O O . PRO A 1 116 ? 5.403 0.078 -19.124 1.00 93.75 116 PRO A O 1
ATOM 860 N N . ASN A 1 117 ? 4.540 -1.767 -18.182 1.00 91.19 117 ASN A N 1
ATOM 861 C CA . ASN A 1 117 ? 3.137 -1.365 -18.181 1.00 91.19 117 ASN A CA 1
ATOM 862 C C . ASN A 1 117 ? 2.619 -1.020 -16.773 1.00 91.19 117 ASN A C 1
ATOM 864 O O . ASN A 1 117 ? 1.421 -1.161 -16.526 1.00 91.19 117 ASN A O 1
ATOM 868 N N . ALA A 1 118 ? 3.501 -0.629 -15.846 1.00 91.62 118 ALA A N 1
ATOM 869 C CA . ALA A 1 118 ? 3.083 -0.131 -14.542 1.00 91.62 118 ALA A CA 1
ATOM 870 C C . ALA A 1 118 ? 2.083 1.027 -14.722 1.00 91.62 118 ALA A C 1
ATOM 872 O O . ALA A 1 118 ? 2.327 1.913 -15.549 1.00 91.62 118 ALA A O 1
ATOM 873 N N . PRO A 1 119 ? 0.952 1.022 -13.999 1.00 87.12 119 PRO A N 1
ATOM 874 C CA . PRO A 1 119 ? 0.014 2.128 -14.066 1.00 87.12 119 PRO A CA 1
ATOM 875 C C . PRO A 1 119 ? 0.654 3.388 -13.470 1.00 87.12 119 PRO A C 1
ATOM 877 O O . PRO A 1 119 ? 1.475 3.308 -12.558 1.00 87.12 119 PRO A O 1
ATOM 880 N N . ILE A 1 120 ? 0.284 4.545 -14.010 1.00 84.44 120 ILE A N 1
ATOM 881 C CA . ILE A 1 120 ? 0.823 5.847 -13.611 1.00 84.44 120 ILE A CA 1
ATOM 882 C C . ILE A 1 120 ? -0.281 6.604 -12.877 1.00 84.44 120 ILE A C 1
ATOM 884 O O . ILE A 1 120 ? -1.401 6.695 -13.381 1.00 84.44 120 ILE A O 1
ATOM 888 N N . GLU A 1 121 ? 0.040 7.132 -11.699 1.00 77.88 121 GL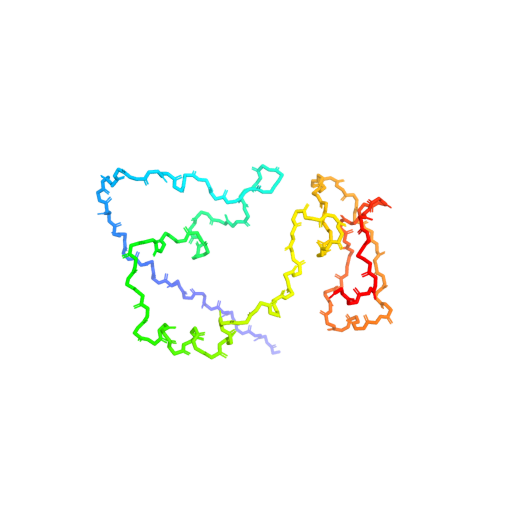U A N 1
ATOM 889 C CA . GLU A 1 121 ? -0.833 8.047 -10.967 1.00 77.88 121 GLU A CA 1
ATOM 890 C C . GLU A 1 121 ? -1.029 9.351 -11.760 1.00 77.88 121 GLU A C 1
ATOM 892 O O . GLU A 1 121 ? -0.084 9.904 -12.328 1.00 77.88 121 GLU A O 1
ATOM 897 N N . SER A 1 122 ? -2.264 9.851 -11.819 1.00 72.25 122 SER A N 1
ATOM 898 C CA . SER A 1 122 ? -2.551 11.155 -12.422 1.00 72.25 122 SER A CA 1
ATOM 899 C C . SER A 1 122 ? -2.025 12.277 -11.522 1.00 72.25 122 SER A C 1
ATOM 901 O O . SER A 1 122 ? -2.256 12.262 -10.323 1.00 72.25 122 SER A O 1
ATOM 903 N N . GLY A 1 123 ? -1.350 13.282 -12.084 1.00 64.06 123 GLY A N 1
ATOM 904 C CA . GLY A 1 123 ? -0.687 14.343 -11.308 1.00 64.06 123 GLY A CA 1
ATOM 905 C C . GLY A 1 123 ? -1.590 15.456 -10.753 1.00 64.06 123 GLY A C 1
ATOM 906 O O . GLY A 1 123 ? -1.066 16.519 -10.432 1.00 64.06 123 GLY A O 1
ATOM 907 N N . SER A 1 124 ? -2.913 15.272 -10.708 1.00 63.09 124 SER A N 1
ATOM 908 C CA . SER A 1 124 ? -3.834 16.260 -10.124 1.00 63.09 124 SER A CA 1
ATOM 909 C C . SER A 1 124 ? -4.210 15.836 -8.714 1.00 63.09 124 SER A C 1
ATOM 911 O O . SER A 1 124 ? -4.582 14.684 -8.501 1.00 63.09 124 SER A O 1
ATOM 913 N N . ASP A 1 125 ? -4.197 16.783 -7.780 1.00 58.66 125 ASP A N 1
ATOM 914 C CA . ASP A 1 125 ? -5.039 16.669 -6.598 1.00 58.66 125 ASP A CA 1
ATOM 915 C C . ASP A 1 125 ? -6.497 16.595 -7.083 1.00 58.66 125 ASP A C 1
ATOM 917 O O . ASP A 1 125 ? -6.925 17.384 -7.931 1.00 58.66 125 ASP A O 1
ATOM 921 N N . HIS A 1 126 ? -7.232 15.567 -6.668 1.00 52.50 126 HIS A N 1
ATOM 922 C CA . HIS A 1 126 ? -8.641 15.393 -7.041 1.00 52.50 126 HIS A CA 1
ATOM 923 C C . HIS A 1 126 ? -9.605 15.904 -5.973 1.00 52.50 126 HIS A C 1
ATOM 925 O O . HIS A 1 126 ? -9.194 16.035 -4.808 1.00 52.50 126 HIS A O 1
#

Foldseek 3Di:
DDDDDDDDDDDDDDDDDDDDDDPDDDPPDADDAPNHHPDDCPDPVNDPCVPPDDDPCNVVVCVVVVVVDPPDQPLDDPPPVHHDDFDRDPPPQDFDADDDPPPCVVDDGDRDSADPPTDDDDPDDD

Sequence (126 aa):
MTNPPVVATSSPSPPLIVLGPDPIGAFVRQPSIGGCSVFPADNSWNEDVSSLPADPNSNTYIASINSSRQYLHADFGSDPSYGIPYVVVPGSQPFVPITFTAYGDESDPGPYPIPPNAPIESGSDH

Secondary structure (DSSP, 8-state):
-PPPPP--PPPPPPP--------S----S--EETTEESS-TT-GGG---TTSPPPTTHHHHHHHTTTT------S--S-TTSS-------TTPPPB----SS-GGGS----B---TT-----SS--